Protein AF-A0A9D8N1G4-F1 (afdb_monomer_lite)

Foldseek 3Di:
DDDDPLPFKDFLVRVCVQVVHDSVVSVVVCVPPQNVPQDAPVNGTGGSVSSVSVCVVVPRD

pLDDT: mean 81.26, std 10.1, range [36.97, 90.56]

Radius of gyration: 10.53 Å; chains: 1; bounding box: 25×19×30 Å

Sequence (61 aa):
MAERITDKPRTLKELSCFYQVSTKTFKGWLRCNALREIRPENGYYYSIASVKAIVQHLGEP

Secondary structure (DSSP, 8-state):
----TTSS-EEHHHHHHHTT--HHHHHHHTTSTTTTT---TTSSEE-HHHHHHHHHHH---

Structure (mmCIF, N/CA/C/O backbone):
data_AF-A0A9D8N1G4-F1
#
_entry.id   AF-A0A9D8N1G4-F1
#
loop_
_atom_site.group_PDB
_atom_site.id
_atom_site.type_symbol
_atom_site.label_atom_id
_atom_site.label_alt_id
_atom_site.label_comp_id
_atom_site.label_asym_id
_atom_site.label_entity_id
_atom_site.label_seq_id
_atom_site.pdbx_PDB_ins_code
_atom_site.Cartn_x
_atom_site.Cartn_y
_atom_site.Cartn_z
_atom_site.occupancy
_atom_site.B_iso_or_equiv
_atom_site.auth_seq_id
_atom_site.auth_comp_id
_atom_site.auth_asym_id
_atom_site.auth_atom_id
_atom_site.pdbx_PDB_model_num
ATOM 1 N N . MET A 1 1 ? -9.876 4.562 -23.058 1.00 36.97 1 MET A N 1
ATOM 2 C CA . MET A 1 1 ? -8.887 3.475 -22.898 1.00 36.97 1 MET A CA 1
ATOM 3 C C . MET A 1 1 ? -8.598 3.363 -21.412 1.00 36.97 1 MET A C 1
ATOM 5 O O . MET A 1 1 ? -8.185 4.357 -20.834 1.00 36.97 1 MET A O 1
ATOM 9 N N . ALA A 1 2 ? -8.930 2.241 -20.772 1.00 49.69 2 ALA A N 1
ATOM 10 C CA . ALA A 1 2 ? -8.688 2.065 -19.341 1.00 49.69 2 ALA A CA 1
ATOM 11 C C . ALA A 1 2 ? -7.195 1.779 -19.127 1.00 49.69 2 ALA A C 1
ATOM 13 O O . ALA A 1 2 ? -6.728 0.679 -19.418 1.00 49.69 2 ALA A O 1
ATOM 14 N N . GLU A 1 3 ? -6.430 2.784 -18.696 1.00 60.47 3 GLU A N 1
ATOM 15 C CA . GLU A 1 3 ? -5.048 2.574 -18.259 1.00 60.47 3 GLU A CA 1
ATOM 16 C C . GLU A 1 3 ? -5.046 1.561 -17.108 1.00 60.47 3 GLU A C 1
ATOM 18 O O . GLU A 1 3 ? -5.654 1.790 -16.060 1.0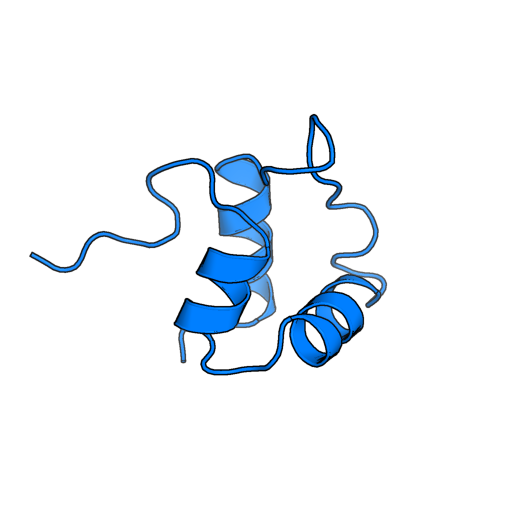0 60.47 3 GLU A O 1
ATOM 23 N N . ARG A 1 4 ? -4.361 0.428 -17.296 1.00 72.31 4 ARG A N 1
ATOM 24 C CA . ARG A 1 4 ? -4.197 -0.564 -16.231 1.00 72.31 4 ARG A CA 1
ATOM 25 C C . ARG A 1 4 ? -3.312 0.035 -15.145 1.00 72.31 4 ARG A C 1
ATOM 27 O O . ARG A 1 4 ? -2.261 0.612 -15.429 1.00 72.31 4 ARG A O 1
ATOM 34 N N . ILE A 1 5 ? -3.694 -0.132 -13.880 1.00 77.69 5 ILE A N 1
ATOM 35 C CA . ILE A 1 5 ? -2.897 0.398 -12.764 1.00 77.69 5 ILE A CA 1
ATOM 36 C C . ILE A 1 5 ? -1.485 -0.212 -12.701 1.00 77.69 5 ILE A C 1
ATOM 38 O O . ILE A 1 5 ? -0.576 0.388 -12.138 1.00 77.69 5 ILE A O 1
ATOM 42 N N . THR A 1 6 ? -1.291 -1.358 -13.352 1.00 80.69 6 THR A N 1
ATOM 43 C CA . THR A 1 6 ? -0.047 -2.126 -13.450 1.00 80.69 6 THR A CA 1
ATOM 44 C C . THR A 1 6 ? 0.885 -1.709 -14.596 1.00 80.69 6 THR A C 1
ATOM 46 O O . THR A 1 6 ? 1.867 -2.405 -14.838 1.00 80.69 6 THR A O 1
ATOM 49 N N . ASP A 1 7 ? 0.600 -0.622 -15.318 1.00 83.62 7 ASP A N 1
ATOM 50 C CA . ASP A 1 7 ? 1.389 -0.206 -16.493 1.00 83.62 7 ASP A CA 1
ATOM 51 C C . ASP A 1 7 ? 2.577 0.714 -16.154 1.00 83.62 7 ASP A C 1
ATOM 53 O O . ASP A 1 7 ? 3.607 0.704 -16.820 1.00 83.62 7 ASP A O 1
ATOM 57 N N . LYS A 1 8 ? 2.478 1.472 -15.059 1.00 85.88 8 LYS A N 1
ATOM 58 C CA . LYS A 1 8 ? 3.541 2.372 -14.581 1.00 85.88 8 LYS A CA 1
ATOM 59 C C . LYS A 1 8 ? 3.662 2.310 -13.057 1.00 85.88 8 LYS A C 1
ATOM 61 O O . LYS A 1 8 ? 2.713 1.887 -12.393 1.00 85.88 8 LYS A O 1
ATOM 66 N N . PRO A 1 9 ? 4.803 2.735 -12.485 1.00 87.31 9 PRO A N 1
ATOM 67 C CA . PRO A 1 9 ? 4.949 2.863 -11.044 1.00 87.31 9 PRO A CA 1
ATOM 68 C C . PRO A 1 9 ? 3.845 3.750 -10.468 1.00 87.31 9 PRO A C 1
ATOM 70 O O . PRO A 1 9 ? 3.458 4.755 -11.073 1.00 87.31 9 PRO A O 1
ATOM 73 N N . ARG A 1 10 ? 3.329 3.368 -9.301 1.00 88.62 10 ARG A N 1
ATOM 74 C CA . ARG A 1 10 ? 2.210 4.056 -8.648 1.00 88.62 10 ARG A CA 1
ATOM 75 C C . ARG A 1 10 ? 2.564 4.428 -7.231 1.00 88.62 10 ARG A C 1
ATOM 77 O O . ARG A 1 10 ? 3.223 3.678 -6.513 1.00 88.62 10 ARG A O 1
ATOM 84 N N . THR A 1 11 ? 2.081 5.579 -6.801 1.00 89.12 11 THR A N 1
ATOM 85 C CA . THR A 1 11 ? 2.167 5.972 -5.396 1.00 89.12 11 THR A CA 1
ATOM 86 C C . THR A 1 11 ? 1.124 5.240 -4.556 1.00 89.12 11 THR A C 1
ATOM 88 O O . THR A 1 11 ? 0.088 4.794 -5.051 1.00 89.12 11 THR A O 1
ATOM 91 N N . LEU A 1 12 ? 1.353 5.184 -3.240 1.00 87.25 12 LEU A N 1
ATOM 92 C CA . LEU A 1 12 ? 0.363 4.662 -2.291 1.00 87.25 12 LEU A CA 1
ATOM 93 C C . LEU A 1 12 ? -0.999 5.367 -2.424 1.00 87.25 12 LEU A C 1
ATOM 95 O O . LEU A 1 12 ? -2.035 4.733 -2.257 1.00 87.25 12 LEU A O 1
ATOM 99 N N . LYS A 1 13 ? -0.990 6.673 -2.725 1.00 87.44 13 LYS A N 1
ATOM 100 C CA . LYS A 1 13 ? -2.199 7.488 -2.887 1.00 87.44 13 LYS A CA 1
ATOM 101 C C . LYS A 1 13 ? -2.984 7.103 -4.140 1.00 87.44 13 LYS A C 1
ATOM 103 O O . LYS A 1 13 ? -4.206 7.006 -4.077 1.00 87.44 13 LYS A O 1
ATOM 108 N N . GLU A 1 14 ? -2.300 6.871 -5.257 1.00 88.44 14 GLU A N 1
ATOM 109 C CA . GLU A 1 14 ? -2.951 6.407 -6.487 1.00 88.44 14 GLU A CA 1
ATOM 110 C C . GLU A 1 14 ? -3.538 5.009 -6.312 1.00 88.44 14 GLU A C 1
ATOM 112 O O . GLU A 1 14 ? -4.680 4.779 -6.696 1.00 88.44 14 GLU A O 1
ATOM 117 N N . LEU A 1 15 ? -2.795 4.100 -5.671 1.00 87.31 15 LEU A N 1
ATOM 118 C CA . LEU A 1 15 ? -3.294 2.760 -5.375 1.00 87.31 15 LEU A CA 1
ATOM 119 C C . LEU A 1 15 ? -4.515 2.819 -4.453 1.00 87.31 15 LEU A C 1
ATOM 121 O O . LEU A 1 15 ? -5.542 2.232 -4.764 1.00 87.31 15 LEU A O 1
ATOM 125 N N . SER A 1 16 ? -4.463 3.588 -3.362 1.00 89.00 16 SER A N 1
ATOM 126 C CA . SER A 1 16 ? -5.621 3.725 -2.474 1.00 89.00 16 SER A CA 1
ATOM 127 C C . SER A 1 16 ? -6.833 4.342 -3.182 1.00 89.00 16 SER A C 1
ATOM 129 O O . SER A 1 16 ? -7.957 3.929 -2.927 1.00 89.00 16 SER A O 1
ATOM 131 N N . CYS A 1 17 ? -6.604 5.288 -4.102 1.00 89.06 17 CYS A N 1
ATOM 132 C CA . CYS A 1 17 ? -7.660 5.893 -4.916 1.00 89.06 17 CYS A CA 1
ATOM 133 C C . CYS A 1 17 ? -8.316 4.867 -5.851 1.00 89.06 17 CYS A C 1
ATOM 135 O O . CYS A 1 17 ? -9.538 4.823 -5.948 1.00 89.06 17 CYS A O 1
ATOM 137 N N . PHE A 1 18 ? -7.516 4.005 -6.484 1.00 87.25 18 PHE A N 1
ATOM 138 C CA . PHE A 1 18 ? -8.002 2.943 -7.367 1.00 87.25 18 PHE A CA 1
ATOM 139 C C . PHE A 1 18 ? -8.900 1.939 -6.643 1.00 87.25 18 PHE A C 1
ATOM 141 O O . PHE A 1 18 ? -9.963 1.601 -7.142 1.00 87.25 18 PHE A O 1
ATOM 148 N N . TYR A 1 19 ? -8.517 1.539 -5.430 1.00 87.31 19 TYR A N 1
ATOM 149 C CA . TYR A 1 19 ? -9.343 0.682 -4.576 1.00 87.31 19 TYR A CA 1
ATOM 150 C C . TYR A 1 19 ? -10.445 1.445 -3.825 1.00 87.31 19 TYR A C 1
ATOM 152 O O . TYR A 1 19 ? -11.116 0.860 -2.982 1.00 87.31 19 TYR A O 1
ATOM 160 N N . GLN A 1 20 ? -10.609 2.750 -4.077 1.00 88.94 20 GLN A N 1
ATOM 161 C CA . GLN A 1 20 ? -11.575 3.626 -3.402 1.00 88.94 20 GLN A CA 1
ATOM 162 C C . GLN A 1 20 ? -11.508 3.571 -1.864 1.00 88.94 20 GLN A C 1
ATOM 164 O O . GLN A 1 20 ? -12.499 3.775 -1.164 1.00 88.94 20 GLN A O 1
ATOM 169 N N . VAL A 1 21 ? -10.317 3.332 -1.315 1.00 89.50 21 VAL A N 1
ATOM 170 C CA . VAL A 1 21 ? -10.076 3.261 0.129 1.00 89.50 21 VAL A CA 1
ATOM 171 C C . VAL A 1 21 ? -9.172 4.392 0.599 1.00 89.50 21 VAL A C 1
ATOM 173 O O . VAL A 1 21 ? -8.402 4.994 -0.147 1.00 89.50 21 VAL A O 1
ATOM 176 N N . SER A 1 22 ? -9.215 4.665 1.900 1.00 90.56 22 SER A N 1
ATOM 177 C CA . SER A 1 22 ? -8.253 5.571 2.521 1.00 90.56 22 SER A CA 1
ATOM 178 C C . SER A 1 22 ? -6.831 5.014 2.437 1.00 90.56 22 SER A C 1
ATOM 180 O O . SER A 1 22 ? -6.604 3.816 2.611 1.00 90.56 22 SER A O 1
ATOM 182 N N . THR A 1 23 ? -5.840 5.898 2.303 1.00 88.56 23 THR A N 1
ATOM 183 C CA . THR A 1 23 ? -4.409 5.538 2.354 1.00 88.56 23 THR A CA 1
ATOM 184 C C . THR A 1 23 ? -4.044 4.752 3.615 1.00 88.56 23 THR A C 1
ATOM 186 O O . THR A 1 23 ? -3.212 3.851 3.560 1.00 88.56 23 THR A O 1
ATOM 189 N N . LYS A 1 24 ? -4.687 5.051 4.753 1.00 88.69 24 LYS A N 1
ATOM 190 C CA . LYS A 1 24 ? -4.532 4.305 6.014 1.00 88.69 24 LYS A CA 1
ATOM 191 C C . LYS A 1 24 ? -5.013 2.857 5.895 1.00 88.69 24 LYS A C 1
ATOM 193 O O . LYS A 1 24 ? -4.287 1.956 6.304 1.00 88.69 24 LYS A O 1
ATOM 198 N N . THR A 1 25 ? -6.194 2.644 5.316 1.00 89.38 25 THR A N 1
ATOM 199 C CA . THR A 1 25 ? -6.775 1.314 5.076 1.00 89.38 25 THR A CA 1
ATOM 200 C C . THR A 1 25 ? -5.896 0.518 4.124 1.00 89.38 25 THR A C 1
ATOM 202 O O . THR A 1 25 ? -5.489 -0.593 4.446 1.00 89.38 25 THR A O 1
ATOM 205 N N . PHE A 1 26 ? -5.493 1.140 3.013 1.00 87.94 26 PHE A N 1
ATOM 206 C CA . PHE A 1 26 ? -4.607 0.519 2.035 1.00 87.94 26 PHE A CA 1
ATOM 207 C C . PHE A 1 26 ? -3.248 0.142 2.639 1.00 87.94 26 PHE A C 1
ATOM 209 O O . PHE A 1 26 ? -2.745 -0.959 2.446 1.00 87.94 26 PHE A O 1
ATOM 216 N N . LYS A 1 27 ? -2.669 1.024 3.462 1.00 86.25 27 LYS A N 1
ATOM 217 C CA . LYS A 1 27 ? -1.443 0.729 4.214 1.00 86.25 27 LYS A CA 1
ATOM 218 C C . LYS A 1 27 ? -1.637 -0.417 5.213 1.00 86.25 27 LYS A C 1
ATOM 220 O O . LYS A 1 27 ? -0.686 -1.143 5.479 1.00 86.25 27 LYS A O 1
ATOM 225 N N . GLY A 1 28 ? -2.839 -0.578 5.764 1.00 86.94 28 GLY A N 1
ATOM 226 C CA . GLY A 1 28 ? -3.222 -1.735 6.571 1.00 86.94 28 GLY A CA 1
ATOM 227 C C . GLY A 1 28 ? -3.207 -3.032 5.763 1.00 86.94 28 GLY A C 1
ATOM 228 O O . GLY A 1 28 ? -2.629 -4.013 6.217 1.00 86.94 28 GLY A O 1
ATOM 229 N N . TRP A 1 29 ? -3.739 -3.018 4.541 1.00 86.38 29 TRP A N 1
ATOM 230 C CA . TRP A 1 29 ? -3.702 -4.174 3.636 1.00 86.38 29 TRP A CA 1
ATOM 231 C C . TRP A 1 29 ? -2.273 -4.560 3.251 1.00 86.38 29 TRP A C 1
ATOM 233 O O . TRP A 1 29 ? -1.909 -5.730 3.303 1.00 86.38 29 TRP A O 1
ATOM 243 N N . LEU A 1 30 ? -1.412 -3.575 2.983 1.00 82.31 30 LEU A N 1
ATOM 244 C CA . LEU A 1 30 ? 0.012 -3.813 2.717 1.00 82.31 30 LEU A CA 1
ATOM 245 C C . LEU A 1 30 ? 0.784 -4.377 3.923 1.00 82.31 30 LEU A C 1
ATOM 247 O O . LEU A 1 30 ? 1.896 -4.871 3.765 1.00 82.31 30 LEU A O 1
ATOM 251 N N . ARG A 1 31 ? 0.228 -4.315 5.141 1.00 80.69 31 ARG A N 1
ATOM 252 C C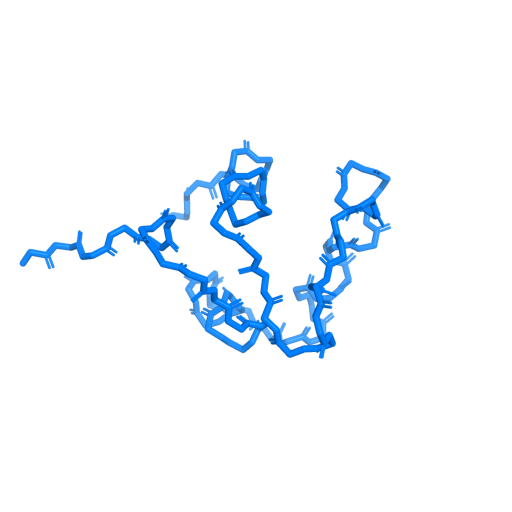A . ARG A 1 31 ? 0.824 -4.956 6.325 1.00 80.69 31 ARG A CA 1
ATOM 253 C C . ARG A 1 31 ? 0.498 -6.448 6.433 1.00 80.69 31 ARG A C 1
ATOM 255 O O . ARG A 1 31 ? 1.091 -7.106 7.288 1.00 80.69 31 ARG A O 1
ATOM 262 N N . CYS A 1 32 ? -0.394 -6.993 5.603 1.00 80.12 32 CYS A N 1
ATOM 263 C CA . CYS A 1 32 ? -0.615 -8.438 5.533 1.00 80.12 32 CYS A CA 1
ATOM 264 C C . CYS A 1 32 ? 0.670 -9.160 5.109 1.00 80.12 32 CYS A C 1
ATOM 266 O O . CYS A 1 32 ? 1.432 -8.644 4.295 1.00 80.12 32 CYS A O 1
ATOM 268 N N . ASN A 1 33 ? 0.903 -10.370 5.636 1.00 68.69 33 ASN A N 1
ATOM 269 C CA . ASN A 1 33 ? 2.146 -11.121 5.403 1.00 68.69 33 ASN A CA 1
ATOM 270 C C . ASN A 1 33 ? 2.508 -11.261 3.914 1.00 68.69 33 ASN A C 1
ATOM 272 O O . ASN A 1 33 ? 3.680 -11.152 3.582 1.00 68.69 33 ASN A O 1
ATOM 276 N N . ALA A 1 34 ? 1.519 -11.406 3.027 1.00 70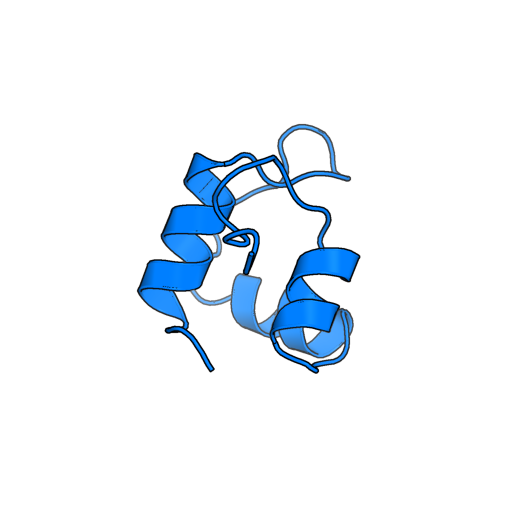.62 34 ALA A N 1
ATOM 277 C CA . ALA A 1 34 ? 1.736 -11.538 1.585 1.00 70.62 34 ALA A CA 1
ATOM 278 C C . ALA A 1 34 ? 2.222 -10.253 0.883 1.00 70.62 34 ALA A C 1
ATOM 280 O O . ALA A 1 34 ? 2.869 -10.328 -0.155 1.00 70.62 34 ALA A O 1
ATOM 281 N N . LEU A 1 35 ? 1.914 -9.071 1.429 1.00 76.81 35 LEU A N 1
ATOM 282 C CA . LEU A 1 35 ? 2.268 -7.769 0.841 1.00 76.81 35 LEU A CA 1
ATOM 283 C C . LEU A 1 35 ? 3.324 -7.023 1.669 1.00 76.81 35 LEU A C 1
ATOM 285 O O . LEU A 1 35 ? 3.840 -5.997 1.240 1.00 76.81 35 LEU A O 1
ATOM 289 N N . ARG A 1 36 ? 3.688 -7.557 2.838 1.00 74.44 36 ARG A N 1
ATOM 290 C CA . ARG A 1 36 ? 4.660 -6.970 3.768 1.00 74.44 36 ARG A CA 1
ATOM 291 C C . ARG A 1 36 ? 6.072 -6.879 3.182 1.00 74.44 36 ARG A C 1
ATOM 293 O O . ARG A 1 36 ? 6.845 -6.005 3.583 1.00 74.44 36 ARG A O 1
ATOM 300 N N . GLU A 1 37 ? 6.409 -7.776 2.262 1.00 76.69 37 GLU A N 1
ATOM 301 C CA . GLU A 1 37 ? 7.678 -7.759 1.526 1.00 76.69 37 GLU A CA 1
ATOM 302 C C . GLU A 1 37 ? 7.689 -6.695 0.421 1.00 76.69 37 GLU A C 1
ATOM 304 O O . GLU A 1 37 ? 8.749 -6.213 0.023 1.00 76.69 37 GLU A O 1
ATOM 309 N N . ILE A 1 38 ? 6.508 -6.249 -0.016 1.00 82.06 38 ILE A N 1
ATOM 310 C CA . ILE A 1 38 ? 6.359 -5.229 -1.043 1.00 82.06 38 ILE A CA 1
ATOM 311 C C . ILE A 1 38 ? 6.593 -3.860 -0.417 1.00 82.06 38 ILE A C 1
ATOM 313 O O . ILE A 1 38 ? 5.715 -3.251 0.199 1.00 82.06 38 ILE A O 1
ATOM 317 N N . ARG A 1 39 ? 7.807 -3.349 -0.600 1.00 77.00 39 ARG A N 1
ATOM 318 C CA . ARG A 1 39 ? 8.181 -2.005 -0.170 1.00 77.00 39 ARG A CA 1
ATOM 319 C C . ARG A 1 39 ? 8.279 -1.050 -1.358 1.00 77.00 39 ARG A C 1
ATOM 321 O O . ARG A 1 39 ? 8.632 -1.472 -2.459 1.00 77.00 39 ARG A O 1
ATOM 328 N N . PRO A 1 40 ? 7.961 0.237 -1.153 1.00 79.19 40 PRO A N 1
ATOM 329 C CA . PRO A 1 40 ? 8.236 1.256 -2.151 1.00 79.19 40 PRO A CA 1
ATOM 330 C C . PRO A 1 40 ? 9.752 1.442 -2.286 1.00 79.19 40 PRO A C 1
ATOM 332 O O . PRO A 1 40 ? 10.437 1.601 -1.277 1.00 79.19 40 PRO A O 1
ATOM 335 N N . GLU A 1 41 ? 10.264 1.465 -3.518 1.00 73.00 41 GLU A N 1
ATOM 336 C CA . GLU A 1 41 ? 11.711 1.544 -3.796 1.00 73.00 41 GLU A CA 1
ATOM 337 C C . GLU A 1 41 ? 12.354 2.831 -3.272 1.00 73.00 41 GLU A C 1
ATOM 339 O O . GLU A 1 41 ? 13.538 2.849 -2.965 1.00 73.00 41 GLU A O 1
ATOM 344 N N . ASN A 1 42 ? 11.572 3.901 -3.116 1.00 71.62 42 ASN A N 1
ATOM 345 C CA . ASN A 1 42 ? 12.083 5.189 -2.647 1.00 71.62 42 ASN A CA 1
ATOM 346 C C . ASN A 1 42 ? 11.172 5.846 -1.599 1.00 71.62 42 ASN A C 1
ATOM 348 O O . ASN A 1 42 ? 11.096 7.065 -1.508 1.00 71.62 42 ASN A O 1
ATOM 352 N N . GLY A 1 43 ? 10.362 5.060 -0.880 1.00 68.94 43 GLY A N 1
ATOM 353 C CA . GLY A 1 43 ? 9.377 5.578 0.086 1.00 68.94 43 GLY A CA 1
ATOM 354 C C . GLY A 1 43 ? 8.126 6.230 -0.528 1.00 68.94 43 GLY A C 1
ATOM 355 O O . GLY A 1 43 ? 7.114 6.351 0.161 1.00 68.94 43 GLY A O 1
ATOM 356 N N . TYR A 1 44 ? 8.160 6.589 -1.816 1.00 73.56 44 TYR A N 1
ATOM 357 C CA . TYR A 1 44 ? 7.068 7.290 -2.506 1.00 73.56 44 TYR A CA 1
ATOM 358 C C . TYR A 1 44 ? 6.330 6.433 -3.546 1.00 73.56 44 TYR A C 1
ATOM 360 O O . TYR A 1 44 ? 5.103 6.516 -3.640 1.00 73.56 44 TYR A O 1
ATOM 368 N N . TYR A 1 45 ? 7.052 5.586 -4.290 1.00 84.69 45 TYR A N 1
ATOM 369 C CA . TYR A 1 45 ? 6.519 4.840 -5.437 1.00 84.69 45 TYR A CA 1
ATOM 370 C C . TYR A 1 45 ? 6.694 3.330 -5.274 1.00 84.69 45 TYR A C 1
ATOM 372 O O . TYR A 1 45 ? 7.743 2.859 -4.833 1.00 84.69 45 TYR A O 1
ATOM 380 N N . TYR A 1 46 ? 5.665 2.584 -5.668 1.00 86.88 46 TYR A N 1
ATOM 381 C CA . TYR A 1 46 ? 5.708 1.144 -5.869 1.00 86.88 46 TYR A CA 1
ATOM 382 C C . TYR A 1 46 ? 6.054 0.858 -7.321 1.00 86.88 46 TYR A C 1
ATOM 384 O O . TYR A 1 46 ? 5.429 1.398 -8.237 1.00 86.88 46 TYR A O 1
ATOM 392 N N . SER A 1 47 ? 7.039 -0.013 -7.506 1.00 88.12 47 SER A N 1
ATOM 393 C CA . SER A 1 47 ? 7.442 -0.493 -8.819 1.00 88.12 47 SER A CA 1
ATOM 394 C C . SER A 1 47 ? 6.302 -1.218 -9.529 1.00 88.12 47 SER A C 1
ATOM 396 O O . SER A 1 47 ? 5.386 -1.730 -8.886 1.00 88.12 47 SER A O 1
ATOM 398 N N . ILE A 1 48 ? 6.366 -1.328 -10.854 1.00 88.06 48 ILE A N 1
ATOM 399 C CA . ILE A 1 48 ? 5.340 -2.030 -11.644 1.00 88.06 48 ILE A CA 1
ATOM 400 C C . ILE A 1 48 ? 5.126 -3.467 -11.136 1.00 88.06 48 ILE A C 1
ATOM 402 O O . ILE A 1 48 ? 3.988 -3.916 -11.007 1.00 88.06 48 ILE A O 1
ATOM 406 N N . ALA A 1 49 ? 6.209 -4.173 -10.794 1.00 86.81 49 ALA A N 1
ATOM 407 C CA . ALA A 1 49 ? 6.150 -5.521 -10.227 1.00 86.81 49 ALA A CA 1
ATOM 408 C C . ALA A 1 49 ? 5.397 -5.553 -8.886 1.00 86.81 49 ALA A C 1
ATOM 410 O O . ALA A 1 49 ? 4.510 -6.382 -8.690 1.00 86.81 49 ALA A O 1
ATOM 411 N N . SER A 1 50 ? 5.688 -4.595 -8.003 1.00 86.88 50 SER A N 1
ATOM 412 C CA . SER A 1 50 ? 4.998 -4.407 -6.726 1.00 86.88 50 SER A CA 1
ATOM 413 C C . SER A 1 50 ? 3.506 -4.154 -6.922 1.00 86.88 50 SER A C 1
ATOM 415 O O . SER A 1 50 ? 2.679 -4.778 -6.266 1.00 86.88 50 SER A O 1
ATOM 417 N N . VAL A 1 51 ? 3.146 -3.273 -7.859 1.00 88.06 51 VAL A N 1
ATOM 418 C CA . VAL A 1 51 ? 1.745 -2.967 -8.172 1.00 88.06 51 VAL A CA 1
ATOM 419 C C . VAL A 1 51 ? 1.026 -4.194 -8.735 1.00 88.06 51 VAL A C 1
ATOM 421 O O . VAL A 1 51 ? -0.089 -4.483 -8.310 1.00 88.06 51 VAL A O 1
ATOM 424 N N . LYS A 1 52 ? 1.666 -4.960 -9.628 1.00 87.88 52 LYS A N 1
ATOM 425 C CA . LYS A 1 52 ? 1.121 -6.227 -10.145 1.00 87.88 52 LYS A CA 1
ATOM 426 C C . LYS A 1 52 ? 0.858 -7.233 -9.033 1.00 87.88 52 LYS A C 1
ATOM 428 O O . LYS A 1 52 ? -0.236 -7.777 -8.982 1.00 87.88 52 LYS A O 1
ATOM 433 N N . ALA A 1 53 ? 1.814 -7.434 -8.130 1.00 86.62 53 ALA A N 1
ATOM 434 C CA . ALA A 1 53 ? 1.656 -8.351 -7.005 1.00 86.62 53 ALA A CA 1
ATOM 435 C C . ALA A 1 53 ? 0.525 -7.914 -6.058 1.00 86.62 53 ALA A C 1
ATOM 437 O O . ALA A 1 53 ? -0.269 -8.745 -5.623 1.00 86.62 53 ALA A O 1
ATOM 438 N N . ILE A 1 54 ? 0.397 -6.608 -5.798 1.00 86.44 54 ILE A N 1
ATOM 439 C CA . ILE A 1 54 ? -0.706 -6.058 -5.001 1.00 86.44 54 ILE A CA 1
ATOM 440 C C . ILE A 1 54 ? -2.058 -6.337 -5.668 1.00 86.44 54 ILE A C 1
ATOM 442 O O . ILE A 1 54 ? -2.960 -6.835 -5.003 1.00 86.44 54 ILE A O 1
ATOM 446 N N . VAL A 1 55 ? -2.198 -6.053 -6.967 1.00 86.25 55 VAL A N 1
ATOM 447 C CA . VAL A 1 55 ? -3.446 -6.288 -7.718 1.00 86.25 55 VAL A CA 1
ATOM 448 C C . VAL A 1 55 ? -3.773 -7.770 -7.831 1.00 86.25 55 VAL A C 1
ATOM 450 O O . VAL A 1 55 ? -4.918 -8.162 -7.660 1.00 86.25 55 VAL A O 1
ATOM 453 N N . GLN A 1 56 ? -2.769 -8.613 -8.041 1.00 85.62 56 GLN A N 1
ATOM 454 C CA . GLN A 1 56 ? -2.954 -10.058 -8.086 1.00 85.62 56 GLN A CA 1
ATOM 455 C C . GLN A 1 56 ? -3.422 -10.625 -6.737 1.00 85.62 56 GLN A C 1
ATOM 457 O O . GLN A 1 56 ? -4.163 -11.602 -6.715 1.00 85.62 56 GLN A O 1
ATOM 462 N N . HIS A 1 57 ? -2.996 -10.028 -5.619 1.00 86.00 57 HIS A N 1
ATOM 463 C CA . HIS A 1 57 ? -3.374 -10.486 -4.284 1.00 86.00 57 HIS A CA 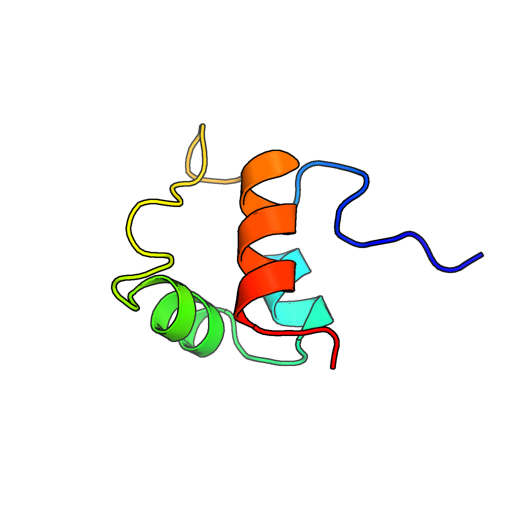1
ATOM 464 C C . HIS A 1 57 ? -4.713 -9.915 -3.798 1.00 86.00 57 HIS A C 1
ATOM 466 O O . HIS A 1 57 ? -5.494 -10.635 -3.185 1.00 86.00 57 HIS A O 1
ATOM 472 N N . LEU A 1 58 ? -4.970 -8.626 -4.039 1.00 83.00 58 LEU A N 1
ATOM 473 C CA . LEU A 1 58 ? -6.200 -7.948 -3.613 1.00 83.00 58 LEU A CA 1
ATOM 474 C C . LEU A 1 58 ? -7.370 -8.164 -4.581 1.00 83.00 58 LEU A C 1
ATOM 476 O O . LEU A 1 58 ? -8.517 -7.991 -4.177 1.00 83.00 58 LEU A O 1
ATOM 480 N N . GLY A 1 59 ? -7.086 -8.551 -5.826 1.00 77.94 59 GLY A N 1
ATOM 481 C CA . GLY A 1 59 ? -8.061 -8.605 -6.909 1.00 77.94 59 GLY A CA 1
ATOM 482 C C . GLY A 1 59 ? -8.304 -7.235 -7.545 1.00 77.94 59 GLY A C 1
ATOM 483 O O . GLY A 1 59 ? -7.917 -6.195 -7.012 1.00 77.94 59 GLY A O 1
ATOM 484 N N . GLU A 1 60 ? -8.939 -7.236 -8.714 1.00 73.31 60 GLU A N 1
ATOM 485 C CA . GLU A 1 60 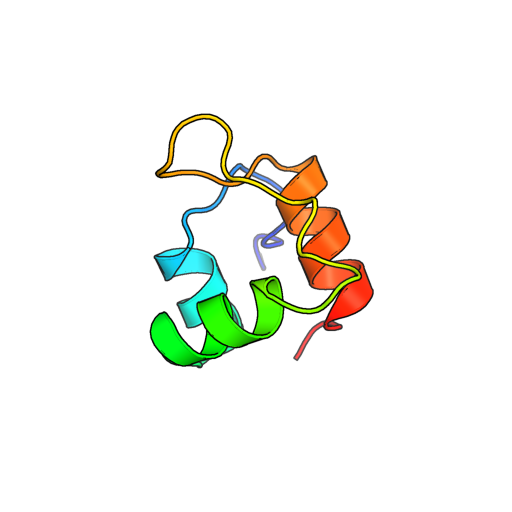? -9.497 -6.018 -9.304 1.00 73.31 60 GLU A CA 1
ATOM 486 C C . GLU A 1 60 ? -10.886 -5.771 -8.677 1.00 73.31 60 GLU A C 1
ATOM 488 O O . GLU A 1 60 ? -11.651 -6.733 -8.561 1.00 73.31 60 GLU A O 1
ATOM 493 N N . PRO A 1 61 ? -1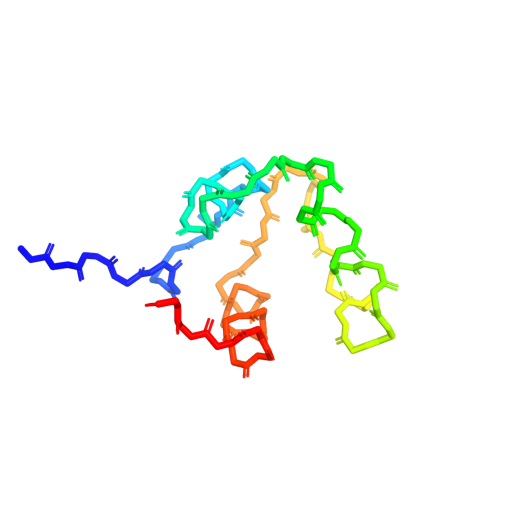1.188 -4.546 -8.204 1.00 60.25 61 PRO A N 1
ATOM 494 C CA . PRO A 1 61 ? -12.500 -4.206 -7.652 1.00 60.25 61 PRO A CA 1
ATOM 495 C C . PRO A 1 61 ? -13.615 -4.191 -8.706 1.00 60.25 61 PRO A C 1
ATOM 497 O O . PRO A 1 61 ? -13.314 -3.973 -9.903 1.00 60.25 61 PRO A O 1
#